Protein AF-A0A662BKA4-F1 (afdb_monomer_lite)

Structure (mmCIF, N/CA/C/O backbone):
data_AF-A0A662BKA4-F1
#
_entry.id   AF-A0A662BKA4-F1
#
loop_
_atom_site.group_PDB
_atom_site.id
_atom_site.type_symbol
_atom_site.label_atom_id
_atom_site.label_alt_id
_atom_site.label_comp_id
_atom_site.label_asym_id
_atom_site.label_entity_id
_atom_site.label_seq_id
_atom_site.pdbx_PDB_ins_code
_atom_site.Cartn_x
_atom_site.Cartn_y
_atom_site.Cartn_z
_atom_site.occupancy
_atom_site.B_iso_or_equiv
_atom_site.auth_seq_id
_atom_site.auth_comp_id
_atom_site.auth_asym_id
_atom_site.auth_atom_id
_atom_site.pdbx_PDB_model_num
ATOM 1 N N . MET A 1 1 ? 28.864 -12.100 -26.640 1.00 60.34 1 MET A N 1
ATOM 2 C CA . MET A 1 1 ? 28.078 -11.925 -25.401 1.00 60.34 1 MET A CA 1
ATOM 3 C C . MET A 1 1 ? 26.614 -11.769 -25.771 1.00 60.34 1 MET A C 1
ATOM 5 O O . MET A 1 1 ? 26.293 -10.818 -26.471 1.00 60.34 1 MET A O 1
ATOM 9 N N . SER A 1 2 ? 25.741 -12.676 -25.332 1.00 40.12 2 SER A N 1
ATOM 10 C CA . SER A 1 2 ? 24.296 -12.422 -25.365 1.00 40.12 2 SER A CA 1
ATOM 11 C C . SER A 1 2 ? 23.962 -11.423 -24.265 1.00 40.12 2 SER A C 1
ATOM 13 O O . SER A 1 2 ? 24.271 -11.663 -23.100 1.00 40.12 2 SER A O 1
ATOM 15 N N . VAL A 1 3 ? 23.363 -10.295 -24.633 1.00 55.72 3 VAL A N 1
ATOM 16 C CA . VAL A 1 3 ? 22.760 -9.379 -23.667 1.00 55.72 3 VAL A CA 1
ATOM 17 C C . VAL A 1 3 ? 21.432 -9.979 -23.210 1.00 55.72 3 VAL A C 1
ATOM 19 O O . VAL A 1 3 ? 20.567 -10.294 -24.023 1.00 55.72 3 VAL A O 1
ATOM 22 N N . ILE A 1 4 ? 21.276 -10.185 -21.906 1.00 57.50 4 ILE A N 1
ATOM 23 C CA . ILE A 1 4 ? 19.977 -10.497 -21.311 1.00 57.50 4 ILE A CA 1
ATOM 24 C C . ILE A 1 4 ? 19.238 -9.162 -21.195 1.00 57.50 4 ILE A C 1
ATOM 26 O O . ILE A 1 4 ? 19.564 -8.340 -20.341 1.00 57.50 4 ILE A O 1
ATOM 30 N N . SER A 1 5 ? 18.271 -8.917 -22.081 1.00 49.56 5 SER A N 1
ATOM 31 C CA . SER A 1 5 ? 17.310 -7.826 -21.908 1.00 49.56 5 SER A CA 1
ATOM 32 C C . SER A 1 5 ? 16.455 -8.118 -20.679 1.00 49.56 5 SER A C 1
ATOM 34 O O . SER A 1 5 ? 15.595 -8.998 -20.705 1.00 49.56 5 SER A O 1
ATOM 36 N N . LEU A 1 6 ? 16.665 -7.357 -19.605 1.00 51.38 6 LEU A N 1
ATOM 37 C CA . LEU A 1 6 ? 15.735 -7.273 -18.482 1.00 51.38 6 LEU A CA 1
ATOM 38 C C . LEU A 1 6 ? 14.512 -6.465 -18.929 1.00 51.38 6 LEU A C 1
ATOM 40 O O . LEU A 1 6 ? 14.337 -5.307 -18.556 1.00 51.38 6 LEU A O 1
ATOM 44 N N . ASN A 1 7 ? 13.657 -7.068 -19.751 1.00 54.84 7 ASN A N 1
ATOM 45 C CA . ASN A 1 7 ? 12.315 -6.547 -19.958 1.00 54.84 7 ASN A CA 1
ATOM 46 C C . ASN A 1 7 ? 11.525 -6.822 -18.675 1.00 54.84 7 ASN A C 1
ATOM 48 O O . ASN A 1 7 ? 10.786 -7.799 -18.586 1.00 54.84 7 ASN A O 1
ATOM 52 N N . GLY A 1 8 ? 11.706 -5.977 -17.658 1.00 62.78 8 GLY A N 1
ATOM 53 C CA . GLY A 1 8 ? 10.768 -5.892 -16.548 1.00 62.78 8 GLY A CA 1
ATOM 54 C C . GLY A 1 8 ? 9.420 -5.478 -17.124 1.00 62.78 8 GLY A C 1
ATOM 55 O O . GLY A 1 8 ? 9.198 -4.305 -17.415 1.00 62.78 8 GLY A O 1
ATOM 56 N N . SER A 1 9 ? 8.543 -6.445 -17.395 1.00 80.94 9 SER A N 1
ATOM 57 C CA . SER A 1 9 ? 7.205 -6.165 -17.908 1.00 80.94 9 SER A CA 1
ATOM 58 C C . SER A 1 9 ? 6.410 -5.462 -16.815 1.00 80.94 9 SER A C 1
ATOM 60 O O . SER A 1 9 ? 5.923 -6.101 -15.886 1.00 80.94 9 SER A O 1
ATOM 62 N N . PHE A 1 10 ? 6.312 -4.138 -16.901 1.00 88.62 10 PHE A N 1
ATOM 63 C CA . PHE A 1 10 ? 5.443 -3.359 -16.030 1.00 88.62 10 PHE A CA 1
ATOM 64 C C . PHE A 1 10 ? 3.992 -3.528 -16.467 1.00 88.62 10 PHE A C 1
ATOM 66 O O . PHE A 1 10 ? 3.671 -3.410 -17.650 1.00 88.62 10 PHE A O 1
ATOM 73 N N . ILE A 1 11 ? 3.118 -3.757 -15.497 1.00 93.69 11 ILE A N 1
ATOM 74 C CA . ILE A 1 11 ? 1.671 -3.779 -15.675 1.00 93.69 11 ILE A CA 1
ATOM 75 C C . ILE A 1 11 ? 1.034 -2.703 -14.805 1.00 93.69 11 ILE A C 1
ATOM 77 O O . ILE A 1 11 ? 1.587 -2.300 -13.782 1.00 93.69 11 ILE A O 1
ATOM 81 N N . THR A 1 12 ? -0.152 -2.258 -15.202 1.00 95.12 12 THR A N 1
ATOM 82 C CA . THR A 1 12 ? -1.006 -1.440 -14.342 1.00 95.12 12 THR A CA 1
ATOM 83 C C . THR A 1 12 ? -2.054 -2.348 -13.728 1.00 95.12 12 THR A C 1
ATOM 85 O O . THR A 1 12 ? -2.905 -2.883 -14.439 1.00 95.12 12 THR A O 1
ATOM 88 N N . ILE A 1 13 ? -1.986 -2.531 -12.415 1.00 95.12 13 ILE A N 1
ATOM 89 C CA . ILE A 1 13 ? -3.025 -3.223 -11.658 1.00 95.12 13 ILE A CA 1
ATOM 90 C C . ILE A 1 13 ? -4.037 -2.202 -11.153 1.00 95.12 13 ILE A C 1
ATOM 92 O O . ILE A 1 13 ? -3.673 -1.103 -10.735 1.00 95.12 13 ILE A O 1
ATOM 96 N N . SER A 1 14 ? -5.311 -2.567 -11.188 1.00 96.50 14 SER A N 1
ATOM 97 C CA . SER A 1 14 ? -6.392 -1.750 -10.656 1.00 96.50 14 SER A CA 1
ATOM 98 C C . SER A 1 14 ? -7.436 -2.624 -9.986 1.00 96.50 14 SER A C 1
ATOM 100 O O . SER A 1 14 ? -7.632 -3.793 -10.334 1.00 96.50 14 SER A O 1
ATOM 102 N N . GLY A 1 15 ? -8.102 -2.052 -8.995 1.00 96.38 15 GLY A N 1
ATOM 103 C CA . GLY A 1 15 ? -9.104 -2.768 -8.231 1.00 96.38 15 GLY A CA 1
ATOM 104 C C . GLY A 1 15 ? -9.738 -1.899 -7.165 1.00 96.38 15 GLY A C 1
ATOM 105 O O . GLY A 1 15 ? -9.486 -0.697 -7.091 1.00 96.38 15 GLY A O 1
ATOM 106 N N . ARG A 1 16 ? -10.563 -2.535 -6.339 1.00 97.62 16 ARG A N 1
ATOM 107 C CA . ARG A 1 16 ? -11.235 -1.932 -5.194 1.00 97.62 16 ARG A CA 1
ATOM 108 C C . ARG A 1 16 ? -10.923 -2.706 -3.923 1.00 97.62 16 ARG A C 1
ATOM 110 O O . ARG A 1 16 ? -11.011 -3.935 -3.913 1.00 97.62 16 ARG A O 1
ATOM 117 N N . VAL A 1 17 ? -10.612 -1.982 -2.856 1.00 97.75 17 VAL A N 1
ATOM 118 C CA . VAL A 1 17 ? -10.408 -2.508 -1.506 1.00 97.75 17 VAL A CA 1
ATOM 119 C C . VAL A 1 17 ? -11.637 -2.199 -0.651 1.00 97.75 17 VAL A C 1
ATOM 121 O O . VAL A 1 17 ? -12.135 -1.072 -0.645 1.00 97.75 17 VAL A O 1
ATOM 124 N N . MET A 1 18 ? -12.136 -3.209 0.055 1.00 97.25 18 MET A N 1
ATOM 125 C CA . MET A 1 18 ? -13.318 -3.127 0.919 1.00 97.25 18 MET A CA 1
ATOM 126 C C . MET A 1 18 ? -13.141 -3.987 2.176 1.00 97.25 18 MET A C 1
ATOM 128 O O . MET A 1 18 ? -12.245 -4.833 2.229 1.00 97.25 18 MET A O 1
ATOM 132 N N . ASP A 1 19 ? -13.975 -3.771 3.188 1.00 95.75 19 ASP A N 1
ATOM 133 C CA . ASP A 1 19 ? -14.039 -4.626 4.376 1.00 95.75 19 ASP A CA 1
ATOM 134 C C . ASP A 1 19 ? -14.872 -5.903 4.128 1.00 95.75 19 ASP A C 1
ATOM 136 O O . ASP A 1 19 ? -15.393 -6.144 3.035 1.00 95.75 19 ASP A O 1
ATOM 140 N N . SER A 1 20 ? -15.001 -6.745 5.157 1.00 92.00 20 SER A N 1
ATOM 141 C CA . SER A 1 20 ? -15.845 -7.948 5.135 1.00 92.00 20 SER A CA 1
ATOM 142 C C . SER A 1 20 ? -17.352 -7.665 5.102 1.00 92.00 20 SER A C 1
ATOM 144 O O . SER A 1 20 ? -18.129 -8.580 4.850 1.00 92.00 20 SER A O 1
ATOM 146 N N . LEU A 1 21 ? -17.769 -6.429 5.383 1.00 92.75 21 LEU A N 1
ATOM 147 C CA . LEU A 1 21 ? -19.160 -5.973 5.340 1.00 92.75 21 LEU A CA 1
ATOM 148 C C . LEU A 1 21 ? -19.517 -5.337 3.981 1.00 92.75 21 LEU A C 1
ATOM 150 O O . LEU A 1 21 ? -20.678 -5.016 3.743 1.00 92.75 21 LEU A O 1
ATOM 154 N N . GLY A 1 22 ? -18.541 -5.185 3.079 1.00 93.62 22 GLY A N 1
ATOM 155 C CA . GLY A 1 22 ? -18.700 -4.587 1.755 1.00 93.62 22 GLY A CA 1
ATOM 156 C C . GLY A 1 22 ? -18.486 -3.071 1.705 1.00 93.62 22 GLY A C 1
ATOM 157 O O . GLY A 1 22 ? -18.666 -2.477 0.640 1.00 93.62 22 GLY A O 1
ATOM 158 N N . ASN A 1 23 ? -18.075 -2.434 2.804 1.00 96.06 23 ASN A N 1
ATOM 159 C CA . ASN A 1 23 ? -17.789 -1.002 2.821 1.00 96.06 23 ASN A CA 1
ATOM 160 C C . ASN A 1 23 ? -16.440 -0.719 2.143 1.00 96.06 23 ASN A C 1
ATOM 162 O O . ASN A 1 23 ? -15.462 -1.425 2.411 1.00 96.06 23 ASN A O 1
ATOM 166 N N . PRO A 1 24 ? -16.343 0.310 1.282 1.00 97.12 24 PRO A N 1
ATOM 167 C CA . PRO A 1 24 ? -15.072 0.696 0.681 1.00 97.12 24 PRO A CA 1
ATOM 168 C C . PRO A 1 24 ? -14.087 1.176 1.751 1.00 97.12 24 PRO A C 1
ATOM 170 O O . PRO A 1 24 ? -14.475 1.836 2.714 1.00 97.12 24 PRO A O 1
ATOM 173 N N . LEU A 1 25 ? -12.802 0.873 1.558 1.00 96.94 25 LEU A N 1
ATOM 174 C CA . LEU A 1 25 ? -11.733 1.297 2.463 1.00 96.94 25 LEU A CA 1
ATOM 175 C C . LEU A 1 25 ? -10.888 2.398 1.806 1.00 96.94 25 LEU A C 1
ATOM 177 O O . LEU A 1 25 ? -9.954 2.071 1.066 1.00 96.94 25 LEU A O 1
ATOM 181 N N . PRO A 1 26 ? -11.196 3.689 2.035 1.00 97.25 26 PRO A N 1
ATOM 182 C CA . PRO A 1 26 ? -10.380 4.802 1.558 1.00 97.25 26 PRO A CA 1
ATOM 183 C C . PRO A 1 26 ? -9.084 4.947 2.367 1.00 97.25 26 PRO A C 1
ATOM 185 O O . PRO A 1 26 ? -9.078 4.784 3.589 1.00 97.25 26 PRO A O 1
ATOM 188 N N . GLY A 1 27 ? -7.978 5.274 1.693 1.00 95.94 27 GLY A N 1
ATOM 189 C CA . GLY A 1 27 ? -6.658 5.406 2.321 1.00 95.94 27 GLY A CA 1
ATOM 190 C C . GLY A 1 27 ? -5.969 4.081 2.679 1.00 95.94 27 GLY A C 1
ATOM 191 O O . GLY A 1 27 ? -5.021 4.075 3.462 1.00 95.94 27 GLY A O 1
ATOM 192 N N . ALA A 1 28 ? -6.418 2.951 2.129 1.00 97.19 28 ALA A N 1
ATOM 193 C CA . ALA A 1 28 ? -5.662 1.702 2.165 1.00 97.19 28 ALA A CA 1
ATOM 194 C C . ALA A 1 28 ? -4.352 1.869 1.392 1.00 97.19 28 ALA A C 1
ATOM 196 O O . ALA A 1 28 ? -4.346 2.428 0.300 1.00 97.19 28 ALA A O 1
ATOM 197 N N . ASN A 1 29 ? -3.252 1.376 1.959 1.00 97.31 29 ASN A N 1
ATOM 198 C CA . ASN A 1 29 ? -1.927 1.427 1.352 1.00 97.31 29 ASN A CA 1
ATOM 199 C C . ASN A 1 29 ? -1.715 0.199 0.469 1.00 97.31 29 ASN A C 1
ATOM 201 O O . ASN A 1 29 ? -1.913 -0.926 0.935 1.00 97.31 29 ASN A O 1
ATOM 205 N N . ILE A 1 30 ? -1.261 0.415 -0.764 1.00 97.19 30 ILE A N 1
ATOM 206 C CA . ILE A 1 30 ? -0.933 -0.617 -1.750 1.00 97.19 30 ILE A CA 1
ATOM 207 C C . ILE A 1 30 ? 0.491 -0.354 -2.219 1.00 97.19 30 ILE A C 1
ATOM 209 O O . ILE A 1 30 ? 0.735 0.649 -2.878 1.00 97.19 30 ILE A O 1
ATOM 213 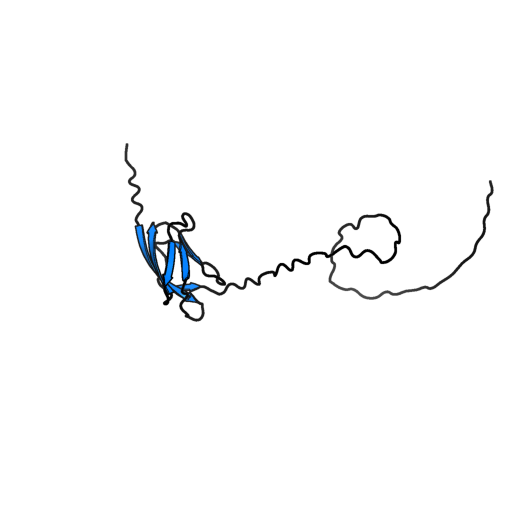N N . TYR A 1 31 ? 1.435 -1.223 -1.876 1.00 96.44 31 TYR A N 1
ATOM 214 C CA . TYR A 1 31 ? 2.852 -0.997 -2.176 1.00 96.44 31 TYR A CA 1
ATOM 215 C C . TYR A 1 31 ? 3.599 -2.297 -2.449 1.00 96.44 31 TYR A C 1
ATOM 217 O O . TYR A 1 31 ? 3.170 -3.371 -2.017 1.00 96.44 31 TYR A O 1
ATOM 225 N N . ASP A 1 32 ? 4.732 -2.190 -3.138 1.00 95.12 32 ASP A N 1
ATOM 226 C CA . ASP A 1 32 ? 5.700 -3.278 -3.242 1.00 95.12 32 ASP A CA 1
ATOM 227 C C . ASP A 1 32 ? 6.475 -3.428 -1.916 1.00 95.12 32 ASP A C 1
ATOM 229 O O . ASP A 1 32 ? 7.148 -2.485 -1.488 1.00 95.12 32 ASP A O 1
ATOM 233 N N . PRO A 1 33 ? 6.417 -4.588 -1.232 1.00 92.69 33 PRO A N 1
ATOM 234 C CA . PRO A 1 33 ? 7.207 -4.843 -0.028 1.00 92.69 33 PRO A CA 1
ATOM 235 C C . PRO A 1 33 ? 8.720 -4.704 -0.219 1.00 92.69 33 PRO A C 1
ATOM 237 O O . PRO A 1 33 ? 9.418 -4.417 0.753 1.00 92.69 33 PRO A O 1
ATOM 240 N N . SER A 1 34 ? 9.226 -4.943 -1.431 1.00 91.88 34 SER A N 1
ATOM 241 C CA . SER A 1 34 ? 10.649 -4.835 -1.756 1.00 91.88 34 SER A CA 1
ATOM 242 C C . SER A 1 34 ? 11.072 -3.398 -2.060 1.00 91.88 34 SER A C 1
ATOM 244 O O . SER A 1 34 ? 12.225 -3.042 -1.818 1.00 91.88 34 SER A O 1
ATOM 246 N N . ASN A 1 35 ? 10.148 -2.563 -2.539 1.00 90.81 35 ASN A N 1
ATOM 247 C CA . ASN A 1 35 ? 10.386 -1.157 -2.827 1.00 90.81 35 ASN A CA 1
ATOM 248 C C . ASN A 1 35 ? 9.160 -0.303 -2.481 1.00 90.81 35 ASN A C 1
ATOM 250 O O . ASN A 1 35 ? 8.298 -0.032 -3.315 1.00 90.81 35 ASN A O 1
ATOM 254 N N . THR A 1 36 ? 9.125 0.203 -1.251 1.00 91.62 36 THR A N 1
ATOM 255 C CA . THR A 1 36 ? 8.000 0.996 -0.737 1.00 91.62 36 THR A CA 1
ATOM 256 C C . THR A 1 36 ? 7.808 2.347 -1.434 1.00 91.62 36 THR A C 1
ATOM 258 O O . THR A 1 36 ? 6.769 2.974 -1.242 1.00 91.62 36 THR A O 1
ATOM 261 N N . ILE A 1 37 ? 8.767 2.794 -2.259 1.00 93.44 37 ILE A N 1
ATOM 262 C CA . ILE A 1 37 ? 8.613 3.979 -3.120 1.00 93.44 37 ILE A CA 1
ATOM 263 C C . ILE A 1 37 ? 7.558 3.711 -4.204 1.00 93.44 37 ILE A C 1
ATOM 265 O O . ILE A 1 37 ? 6.838 4.622 -4.613 1.00 93.44 37 ILE A O 1
ATOM 269 N N . VAL A 1 38 ? 7.439 2.458 -4.657 1.00 93.44 38 VAL A N 1
ATOM 270 C CA . VAL A 1 38 ? 6.412 2.028 -5.608 1.00 93.44 38 VAL A CA 1
ATOM 271 C C . VAL A 1 38 ? 5.159 1.654 -4.825 1.00 93.44 38 VAL A C 1
ATOM 273 O O . VAL A 1 38 ? 4.982 0.526 -4.360 1.00 93.44 38 VAL A O 1
ATOM 276 N N . GLY A 1 39 ? 4.269 2.628 -4.673 1.00 95.25 39 GLY A N 1
ATOM 277 C CA . GLY A 1 39 ? 3.001 2.435 -3.992 1.00 95.25 39 GLY A CA 1
ATOM 278 C C . GLY A 1 39 ? 1.961 3.484 -4.352 1.00 95.25 39 GLY A C 1
ATOM 279 O O . GLY A 1 39 ? 2.232 4.471 -5.031 1.00 95.25 39 GLY A O 1
ATOM 280 N N . THR A 1 40 ? 0.739 3.229 -3.911 1.00 97.06 40 THR A N 1
ATOM 281 C CA . THR A 1 40 ? -0.424 4.094 -4.070 1.00 97.06 40 THR A CA 1
ATOM 282 C C . THR A 1 40 ? -1.359 3.916 -2.876 1.00 97.06 40 THR A C 1
ATOM 284 O O . THR A 1 40 ? -1.194 3.001 -2.061 1.00 97.06 40 THR A O 1
ATOM 287 N N . THR A 1 41 ? -2.362 4.777 -2.783 1.00 97.44 41 THR A N 1
ATOM 288 C CA . THR A 1 41 ? -3.435 4.680 -1.796 1.00 97.44 41 THR A CA 1
ATOM 289 C C . THR A 1 41 ? -4.791 4.612 -2.482 1.00 97.44 41 THR A C 1
ATOM 291 O O . THR A 1 41 ? -4.945 5.028 -3.632 1.00 97.44 41 THR A O 1
ATOM 294 N N . THR A 1 42 ? -5.785 4.042 -1.803 1.00 97.81 42 THR A N 1
ATOM 295 C CA . THR A 1 42 ? -7.155 4.019 -2.330 1.00 97.81 42 THR A CA 1
ATOM 296 C C . THR A 1 42 ? -7.856 5.370 -2.217 1.00 97.81 42 THR A C 1
ATOM 298 O O . THR A 1 42 ? -7.665 6.109 -1.248 1.00 97.81 42 THR A O 1
ATOM 301 N N . ASP A 1 43 ? -8.725 5.652 -3.189 1.00 97.69 43 ASP A N 1
ATOM 302 C CA . ASP A 1 43 ? -9.619 6.814 -3.211 1.00 97.69 43 ASP A CA 1
ATOM 303 C C . ASP A 1 43 ? -10.823 6.671 -2.249 1.00 97.69 43 ASP A C 1
ATOM 305 O O . ASP A 1 43 ? -10.969 5.669 -1.548 1.00 97.69 43 ASP A O 1
ATOM 309 N N . LEU A 1 44 ? -11.728 7.663 -2.242 1.00 97.50 44 LEU A N 1
ATOM 310 C CA . LEU A 1 44 ? -12.958 7.680 -1.423 1.00 97.50 44 LEU A CA 1
ATOM 311 C C . LEU A 1 44 ? -13.885 6.471 -1.646 1.00 97.50 44 LEU A C 1
ATOM 313 O O . LEU A 1 44 ? -14.660 6.113 -0.765 1.00 97.50 44 LEU A O 1
ATOM 317 N N . ASN A 1 45 ? -13.804 5.843 -2.817 1.00 96.69 45 ASN A N 1
ATOM 318 C CA . ASN A 1 45 ? -14.601 4.684 -3.202 1.00 96.69 45 ASN A CA 1
ATOM 319 C C . ASN A 1 45 ? -13.830 3.363 -3.016 1.00 96.69 45 ASN A C 1
ATOM 321 O O . ASN A 1 45 ? -14.310 2.302 -3.429 1.00 96.69 45 ASN A O 1
ATOM 325 N N . GLY A 1 46 ? -12.634 3.412 -2.421 1.00 96.88 46 GLY A N 1
ATOM 326 C CA . GLY A 1 46 ? -11.760 2.264 -2.217 1.00 96.88 46 GLY A CA 1
ATOM 327 C C . GLY A 1 46 ? -11.024 1.810 -3.481 1.00 96.88 46 GLY A C 1
ATOM 328 O O . GLY A 1 46 ? -10.419 0.740 -3.454 1.00 96.88 46 GLY A O 1
ATOM 329 N N . ASN A 1 47 ? -11.078 2.546 -4.596 1.00 98.06 47 ASN A N 1
ATOM 330 C CA . ASN A 1 47 ? -10.400 2.140 -5.827 1.00 98.06 47 ASN A CA 1
ATOM 331 C C . ASN A 1 47 ? -8.921 2.535 -5.804 1.00 98.06 47 ASN A C 1
ATOM 333 O O . ASN A 1 47 ? -8.548 3.543 -5.208 1.00 98.06 47 ASN A O 1
ATOM 337 N N . PHE A 1 48 ? -8.085 1.768 -6.501 1.00 97.31 48 PHE A N 1
ATOM 338 C CA . PHE A 1 48 ? -6.667 2.066 -6.689 1.00 97.31 48 PH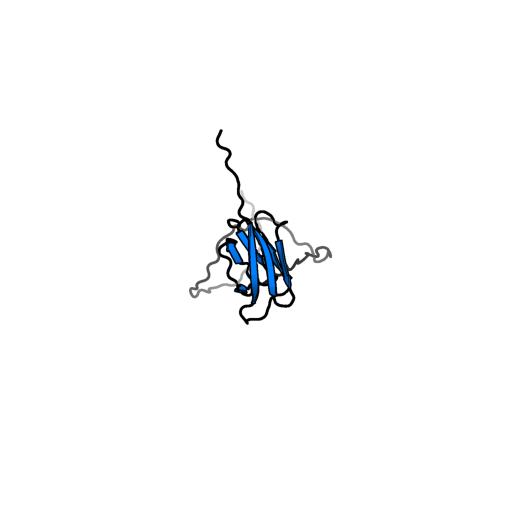E A CA 1
ATOM 339 C C . PHE A 1 48 ? -6.205 1.739 -8.112 1.00 97.31 48 PHE A C 1
ATOM 341 O O . PHE A 1 48 ? -6.813 0.933 -8.821 1.00 97.31 48 PHE A O 1
ATOM 348 N N . SER A 1 49 ? -5.087 2.348 -8.502 1.00 96.56 49 SER A N 1
ATOM 349 C CA . SER A 1 49 ? -4.337 2.028 -9.716 1.00 96.56 49 SER A CA 1
ATOM 350 C C . SER A 1 49 ? -2.845 2.154 -9.415 1.00 96.56 49 SER A C 1
ATOM 352 O O . SER A 1 49 ? -2.411 3.182 -8.893 1.00 96.56 49 SER A O 1
ATOM 354 N N . LEU A 1 50 ? -2.069 1.108 -9.702 1.00 95.56 50 LEU A N 1
ATOM 355 C CA . LEU A 1 50 ? -0.629 1.062 -9.450 1.00 95.56 50 LEU A CA 1
ATOM 356 C C . LEU A 1 50 ? 0.095 0.457 -10.651 1.00 95.56 50 LEU A C 1
ATOM 358 O O . LEU A 1 50 ? -0.265 -0.622 -11.123 1.00 95.56 50 LEU A O 1
ATOM 362 N N . LYS A 1 51 ? 1.143 1.136 -11.120 1.00 94.88 51 LYS A N 1
ATOM 363 C CA . LYS A 1 51 ? 2.075 0.590 -12.107 1.00 94.88 51 LYS A CA 1
ATOM 364 C C . LYS A 1 51 ? 3.210 -0.124 -11.375 1.00 94.88 51 LYS A C 1
ATOM 366 O O . LYS A 1 51 ? 3.925 0.513 -10.610 1.00 94.88 51 LYS A O 1
ATOM 371 N N . ILE A 1 52 ? 3.364 -1.421 -11.618 1.00 93.94 52 ILE A N 1
ATOM 372 C CA . ILE A 1 52 ? 4.307 -2.295 -10.908 1.00 93.94 52 ILE A CA 1
ATOM 373 C C . ILE A 1 52 ? 4.820 -3.402 -11.845 1.00 93.94 52 ILE A C 1
ATOM 375 O O . ILE A 1 52 ? 4.192 -3.693 -12.868 1.00 93.94 52 ILE A O 1
ATOM 379 N N . GLY A 1 53 ? 5.970 -4.009 -11.552 1.00 92.19 53 GLY A N 1
ATOM 380 C CA . GLY A 1 53 ? 6.472 -5.160 -12.296 1.00 92.19 53 GLY A CA 1
ATOM 381 C C . GLY A 1 53 ? 5.528 -6.364 -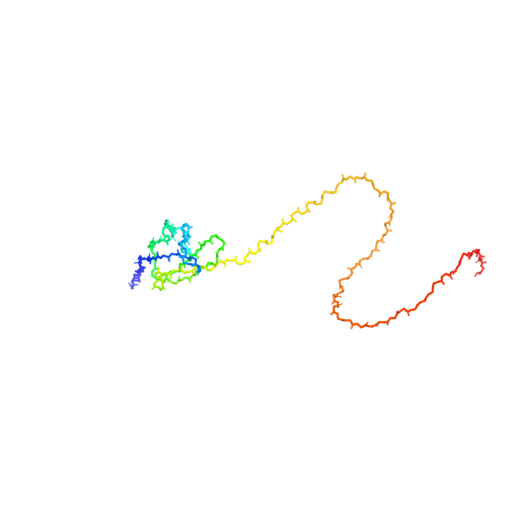12.196 1.00 92.19 53 GLY A C 1
ATOM 382 O O . GLY A 1 53 ? 5.034 -6.706 -11.126 1.00 92.19 53 GLY A O 1
ATOM 383 N N . TYR A 1 54 ? 5.292 -7.060 -13.310 1.00 88.56 54 TYR A N 1
ATOM 384 C CA . TYR A 1 54 ? 4.371 -8.206 -13.395 1.00 88.56 54 TYR A CA 1
ATOM 385 C C . TYR A 1 54 ? 4.659 -9.308 -12.362 1.00 88.56 54 TYR A C 1
ATOM 387 O O . TYR A 1 54 ? 3.742 -9.963 -11.857 1.00 88.56 54 TYR A O 1
ATOM 395 N N . MET A 1 55 ? 5.941 -9.525 -12.062 1.00 88.50 55 MET A N 1
ATOM 396 C CA . MET A 1 55 ? 6.401 -10.579 -11.159 1.00 88.50 55 MET A CA 1
ATOM 397 C C . MET A 1 55 ? 6.557 -10.120 -9.707 1.00 88.50 55 MET A C 1
ATOM 399 O O . MET A 1 55 ? 6.827 -10.971 -8.862 1.00 88.50 55 MET A O 1
ATOM 403 N N . GLU A 1 56 ? 6.395 -8.827 -9.427 1.00 91.62 56 GLU A N 1
ATOM 404 C CA . GLU A 1 56 ? 6.581 -8.253 -8.095 1.00 91.62 56 GLU A CA 1
ATOM 405 C C . GLU A 1 56 ? 5.409 -8.595 -7.171 1.00 91.62 56 GLU A C 1
ATOM 407 O O . GLU A 1 56 ? 4.334 -9.042 -7.599 1.00 91.62 56 GLU A O 1
ATOM 412 N N . MET A 1 57 ? 5.645 -8.417 -5.876 1.00 93.25 57 MET A N 1
ATOM 413 C CA . MET A 1 57 ? 4.637 -8.625 -4.848 1.00 93.25 57 MET A CA 1
ATOM 414 C C . MET A 1 57 ? 3.975 -7.295 -4.520 1.00 93.25 57 MET A C 1
ATOM 416 O O . MET A 1 57 ? 4.604 -6.248 -4.524 1.00 93.25 57 MET A O 1
ATOM 420 N N . VAL A 1 58 ? 2.690 -7.343 -4.206 1.00 95.50 58 VAL A N 1
ATOM 421 C CA . VAL A 1 58 ? 1.892 -6.188 -3.813 1.00 95.50 58 VAL A CA 1
ATOM 422 C C . VAL A 1 58 ? 1.301 -6.493 -2.461 1.00 95.50 58 VAL A C 1
ATOM 424 O O . VAL A 1 58 ? 0.571 -7.474 -2.306 1.00 95.50 58 VAL A O 1
ATOM 427 N N . LYS A 1 59 ? 1.593 -5.644 -1.483 1.00 96.38 59 LYS A N 1
ATOM 428 C CA . LYS A 1 59 ? 0.989 -5.702 -0.160 1.00 96.38 59 LYS A CA 1
ATOM 429 C C . LYS A 1 59 ? -0.065 -4.620 -0.027 1.00 96.38 59 LYS A C 1
ATOM 431 O O . LYS A 1 59 ? 0.196 -3.445 -0.264 1.00 96.38 59 LYS A O 1
ATOM 436 N N . ILE A 1 60 ? -1.248 -5.045 0.396 1.00 97.25 60 ILE A N 1
ATOM 437 C CA . ILE A 1 60 ? -2.380 -4.186 0.709 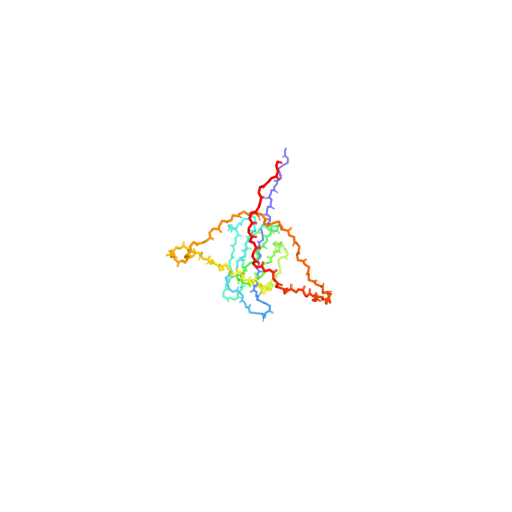1.00 97.25 60 ILE A CA 1
ATOM 438 C C . ILE A 1 60 ? -2.550 -4.188 2.220 1.00 97.25 60 ILE A C 1
ATOM 440 O O . ILE A 1 60 ? -2.684 -5.248 2.840 1.00 97.25 60 ILE A O 1
ATOM 444 N N . SER A 1 61 ? -2.527 -3.005 2.821 1.00 95.44 61 SER A N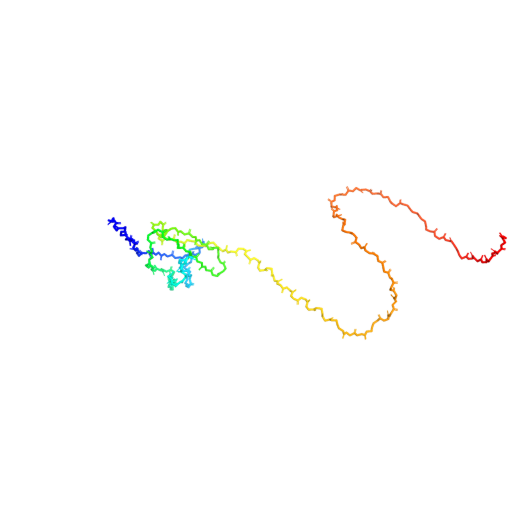 1
ATOM 445 C CA . SER A 1 61 ? -2.652 -2.836 4.266 1.00 95.44 61 SER A CA 1
ATOM 446 C C . SER A 1 61 ? -3.524 -1.643 4.610 1.00 95.44 61 SER A C 1
ATOM 448 O O . SER A 1 61 ? -3.467 -0.607 3.950 1.00 95.44 61 SER A O 1
ATOM 450 N N . TYR A 1 62 ? -4.299 -1.788 5.675 1.00 95.94 62 TYR A N 1
ATOM 451 C CA . TYR A 1 62 ? -5.122 -0.727 6.224 1.00 95.94 62 TYR A CA 1
ATOM 452 C C . TYR A 1 62 ? -5.144 -0.848 7.746 1.00 95.94 62 TYR A C 1
ATOM 454 O O . TYR A 1 62 ? -5.016 -1.947 8.292 1.00 95.94 62 TYR A O 1
ATOM 462 N N . MET A 1 63 ? -5.239 0.284 8.436 1.00 90.88 63 MET A N 1
ATOM 463 C CA . MET A 1 63 ? -5.163 0.328 9.894 1.00 90.88 63 MET A CA 1
ATOM 464 C C . MET A 1 63 ? -6.343 -0.421 10.517 1.00 90.88 63 MET A C 1
ATOM 466 O O . MET A 1 63 ? -7.488 -0.166 10.164 1.00 90.88 63 MET A O 1
ATOM 470 N N . GLY A 1 64 ? -6.061 -1.336 11.448 1.00 90.19 64 GLY A N 1
ATOM 471 C CA . GLY A 1 64 ? -7.088 -2.174 12.078 1.00 90.19 64 GLY A CA 1
ATOM 472 C C . GLY A 1 64 ? -7.523 -3.384 11.243 1.00 90.19 64 GLY A C 1
ATOM 473 O O . GLY A 1 64 ? -8.471 -4.060 11.626 1.00 90.19 64 GLY A O 1
ATOM 474 N N . PHE A 1 65 ? -6.840 -3.693 10.134 1.00 94.19 65 PHE A N 1
ATOM 475 C CA . PHE A 1 65 ? -7.146 -4.832 9.260 1.00 94.19 65 PHE A CA 1
ATOM 476 C C . PHE A 1 65 ? -5.924 -5.721 9.020 1.00 94.19 65 PHE A C 1
ATOM 478 O O . PHE A 1 65 ? -4.776 -5.277 9.070 1.00 94.19 65 PHE A O 1
ATOM 485 N N . ASN A 1 66 ? -6.174 -6.994 8.718 1.00 93.12 66 ASN A N 1
ATOM 486 C CA . ASN A 1 66 ? -5.129 -7.935 8.334 1.00 93.12 66 ASN A CA 1
ATOM 487 C C . ASN A 1 66 ? -4.663 -7.646 6.901 1.00 93.12 66 ASN A C 1
ATOM 489 O O . ASN A 1 66 ? -5.464 -7.650 5.963 1.00 93.12 66 ASN A O 1
ATOM 493 N N . SER A 1 67 ? -3.361 -7.409 6.721 1.00 95.19 67 SER A N 1
ATOM 494 C CA . SER A 1 67 ? -2.788 -7.146 5.398 1.00 95.19 67 SER A CA 1
ATOM 495 C C . SER A 1 67 ? -2.814 -8.387 4.509 1.00 95.19 67 SER A C 1
ATOM 497 O O . SER A 1 67 ? -2.595 -9.498 4.993 1.00 95.19 67 SER A O 1
ATOM 499 N N . LYS A 1 68 ? -2.983 -8.192 3.200 1.00 94.81 68 LYS A N 1
ATOM 500 C CA . LYS A 1 68 ? -2.895 -9.260 2.195 1.00 94.81 68 LYS A CA 1
ATOM 501 C C . LYS A 1 68 ? -1.764 -8.984 1.218 1.00 94.81 68 LYS A C 1
ATOM 503 O O . LYS A 1 68 ? -1.456 -7.827 0.941 1.00 94.81 68 LYS A O 1
ATOM 508 N N . ILE A 1 69 ? -1.152 -10.049 0.710 1.00 95.25 69 ILE A N 1
ATOM 509 C CA . ILE A 1 69 ? -0.080 -9.973 -0.283 1.00 95.25 69 ILE A CA 1
ATOM 510 C C . ILE A 1 69 ? -0.493 -10.798 -1.494 1.00 95.25 69 ILE A C 1
ATOM 512 O O . ILE A 1 69 ? -0.926 -11.941 -1.349 1.00 95.25 69 ILE A O 1
ATOM 516 N N . TYR A 1 70 ? -0.345 -10.214 -2.677 1.00 94.31 70 TYR A N 1
ATOM 517 C CA . TYR A 1 70 ? -0.586 -10.871 -3.954 1.00 94.31 70 TYR A CA 1
ATOM 518 C C . TYR A 1 70 ? 0.614 -10.680 -4.866 1.00 94.31 70 TYR A C 1
ATOM 520 O O . TYR A 1 70 ? 1.364 -9.717 -4.733 1.00 94.31 70 TYR A O 1
ATOM 528 N N . ARG A 1 71 ? 0.767 -11.571 -5.840 1.00 93.94 71 ARG A N 1
ATOM 529 C CA . ARG A 1 71 ? 1.622 -11.292 -6.991 1.00 93.94 71 ARG A CA 1
ATOM 530 C C . ARG A 1 71 ? 0.903 -10.296 -7.895 1.00 93.94 71 ARG A C 1
ATOM 532 O O . ARG A 1 71 ? -0.279 -10.505 -8.175 1.00 93.94 71 ARG A O 1
ATOM 539 N N . ALA A 1 72 ? 1.595 -9.268 -8.382 1.00 91.31 72 ALA A N 1
ATOM 540 C CA . ALA A 1 72 ? 0.993 -8.196 -9.173 1.00 91.31 72 ALA A CA 1
ATOM 541 C C . ALA A 1 72 ? 0.127 -8.737 -10.325 1.00 91.31 72 ALA A C 1
ATOM 543 O O . ALA A 1 72 ? -1.064 -8.429 -10.395 1.00 91.31 72 ALA A O 1
ATOM 544 N N . GLY A 1 73 ? 0.673 -9.643 -11.145 1.00 89.06 73 GLY A N 1
ATOM 545 C CA . GLY A 1 73 ? -0.034 -10.265 -12.272 1.00 89.06 73 GLY A CA 1
ATOM 546 C C . GLY A 1 73 ? -1.227 -11.165 -11.919 1.00 89.06 73 GLY A C 1
ATOM 547 O O . GLY A 1 73 ? -1.924 -11.622 -12.821 1.00 89.06 73 GLY A O 1
ATOM 548 N N . SER A 1 74 ? -1.475 -11.437 -10.637 1.00 91.38 74 SER A N 1
ATOM 549 C CA . SER A 1 74 ? -2.578 -12.279 -10.149 1.00 91.38 74 SER A CA 1
ATOM 550 C C . SER A 1 74 ? -3.432 -11.570 -9.092 1.00 91.38 74 SER A C 1
ATOM 552 O O . SER A 1 74 ? -4.165 -12.217 -8.345 1.00 91.38 74 SER A O 1
ATOM 554 N N . THR A 1 75 ? -3.335 -10.241 -9.011 1.00 92.19 75 THR A N 1
ATOM 555 C CA . THR A 1 75 ? -4.107 -9.445 -8.052 1.00 92.19 75 THR A CA 1
ATOM 556 C C . THR A 1 75 ? -5.592 -9.456 -8.440 1.00 92.19 75 THR A C 1
ATOM 558 O O . THR A 1 75 ? -5.922 -9.137 -9.585 1.00 92.19 75 THR A O 1
ATOM 561 N N . PRO A 1 76 ? -6.514 -9.803 -7.524 1.00 93.31 76 PRO A N 1
ATOM 562 C CA . PRO A 1 76 ? -7.942 -9.765 -7.815 1.00 93.31 76 PRO A CA 1
ATOM 563 C C . PRO A 1 76 ? -8.446 -8.319 -7.940 1.00 93.31 76 PRO A C 1
ATOM 565 O O . PRO A 1 76 ? -7.970 -7.419 -7.251 1.00 93.31 76 PRO A O 1
ATOM 568 N N . LYS A 1 77 ? -9.474 -8.098 -8.773 1.00 94.94 77 LYS A N 1
ATOM 569 C CA . LYS A 1 77 ? -10.107 -6.772 -8.938 1.00 94.94 77 LYS A CA 1
ATOM 570 C C . LYS A 1 77 ? -10.805 -6.274 -7.673 1.00 94.94 77 LYS A C 1
ATOM 572 O O . LYS A 1 77 ? -10.964 -5.070 -7.496 1.00 94.94 77 LYS A O 1
ATOM 577 N N . THR A 1 78 ? -11.238 -7.184 -6.808 1.00 96.25 78 THR A N 1
ATOM 578 C CA . THR A 1 78 ? -11.889 -6.864 -5.539 1.00 96.25 78 THR A CA 1
ATOM 579 C C . THR A 1 78 ? -11.125 -7.534 -4.413 1.00 96.25 78 THR A C 1
ATOM 581 O O . THR A 1 78 ? -10.965 -8.754 -4.401 1.00 96.25 78 THR A O 1
ATOM 584 N N . ILE A 1 79 ? -10.648 -6.727 -3.472 1.00 96.06 79 ILE A N 1
ATOM 585 C CA . ILE A 1 79 ? -9.839 -7.161 -2.340 1.00 96.06 79 ILE A CA 1
ATOM 586 C C . ILE A 1 79 ? -10.635 -6.871 -1.074 1.00 96.06 79 ILE A C 1
ATOM 588 O O . ILE A 1 79 ? -10.838 -5.718 -0.707 1.00 96.06 79 ILE A O 1
ATOM 592 N N . GLN A 1 80 ? -11.080 -7.928 -0.403 1.00 96.69 80 GLN A N 1
ATOM 593 C CA . GLN A 1 80 ? -11.700 -7.820 0.916 1.00 96.69 80 GLN A CA 1
ATOM 594 C C . GLN A 1 80 ? -10.631 -7.967 1.994 1.00 96.69 80 GLN A C 1
ATOM 596 O O . GLN A 1 80 ? -9.890 -8.956 1.987 1.00 96.69 80 GLN A O 1
ATOM 601 N N . LEU A 1 81 ? -10.548 -7.017 2.919 1.00 95.31 81 LEU A N 1
ATOM 602 C CA . LEU A 1 81 ? -9.722 -7.124 4.116 1.00 95.31 81 LEU A CA 1
ATOM 603 C C . LEU A 1 81 ? -10.594 -7.496 5.315 1.00 95.31 81 LEU A C 1
ATOM 605 O O . LEU A 1 81 ? -11.702 -6.994 5.482 1.00 95.31 81 LEU A O 1
ATOM 609 N N . SER A 1 82 ? -10.073 -8.374 6.164 1.00 93.75 82 SER A N 1
ATOM 610 C CA . SER A 1 82 ? -10.722 -8.749 7.420 1.00 93.75 82 SER A CA 1
ATOM 611 C C . SER A 1 82 ? -10.187 -7.871 8.542 1.00 93.75 82 SER A C 1
ATOM 613 O O . SER A 1 82 ? -8.982 -7.596 8.573 1.00 93.75 82 SER A O 1
ATOM 615 N N . ALA A 1 83 ? -11.065 -7.452 9.454 1.00 92.69 83 ALA A N 1
ATOM 616 C CA . ALA A 1 83 ? -10.659 -6.736 10.657 1.00 92.69 83 ALA A CA 1
ATOM 617 C C . ALA A 1 83 ? -9.588 -7.540 11.413 1.00 92.69 83 ALA A C 1
ATOM 619 O O . ALA A 1 83 ? -9.601 -8.773 11.431 1.00 92.69 83 ALA A O 1
ATOM 620 N N . SER A 1 84 ? -8.613 -6.832 11.969 1.00 88.44 84 SER A N 1
ATOM 621 C CA . SER A 1 84 ? -7.555 -7.427 12.768 1.00 88.44 84 SER A CA 1
ATOM 622 C C . SER A 1 84 ? -8.010 -7.456 14.219 1.00 88.44 84 SER A C 1
ATOM 624 O O . SER A 1 84 ? -8.236 -6.405 14.812 1.00 88.44 84 SER A O 1
ATOM 626 N N . ASP A 1 85 ? -8.067 -8.643 14.818 1.00 78.06 85 ASP A N 1
ATOM 627 C CA . ASP A 1 85 ? -8.361 -8.829 16.245 1.00 78.06 85 ASP A CA 1
ATOM 628 C C . ASP A 1 85 ? -7.171 -8.464 17.144 1.00 78.06 85 ASP A C 1
ATOM 630 O O . ASP A 1 85 ? -7.033 -8.997 18.248 1.00 78.06 85 ASP A O 1
ATOM 634 N N . ASN A 1 86 ? -6.282 -7.575 16.682 1.00 62.84 86 ASN A N 1
ATOM 635 C CA . ASN A 1 86 ? -5.185 -7.046 17.476 1.00 62.84 86 ASN A CA 1
ATOM 636 C C . ASN A 1 86 ? -5.769 -6.226 18.633 1.00 62.84 86 ASN A C 1
ATOM 638 O O . ASN A 1 86 ? -5.854 -5.000 18.588 1.00 62.84 86 ASN A O 1
ATOM 642 N N . LYS A 1 87 ? -6.157 -6.935 19.699 1.00 52.97 87 LYS A N 1
ATOM 643 C CA . LYS A 1 87 ? -6.205 -6.417 21.055 1.00 52.97 87 LYS A CA 1
ATOM 644 C C . LYS A 1 87 ? -4.820 -5.846 21.289 1.00 52.97 87 LYS A C 1
ATOM 646 O O . LYS A 1 87 ? -3.855 -6.589 21.450 1.00 52.97 87 LYS A O 1
ATOM 651 N N . LEU A 1 88 ? -4.713 -4.525 21.217 1.00 49.12 88 LEU A N 1
ATOM 652 C CA . LEU A 1 88 ? -3.558 -3.820 21.730 1.00 49.12 88 LEU A CA 1
ATOM 653 C C . LEU A 1 88 ? -3.374 -4.354 23.151 1.00 49.12 88 LEU A C 1
ATOM 655 O O . LEU A 1 88 ? -4.245 -4.149 23.996 1.00 49.12 88 LEU A O 1
ATOM 659 N N . ASN A 1 89 ? -2.291 -5.090 23.406 1.00 39.59 89 ASN A N 1
ATOM 660 C CA . ASN A 1 89 ? -1.807 -5.211 24.768 1.00 39.59 89 ASN A CA 1
ATOM 661 C C . ASN A 1 89 ? -1.472 -3.778 25.162 1.00 39.59 89 ASN A C 1
ATOM 663 O O . ASN A 1 89 ? -0.425 -3.252 24.787 1.00 39.59 89 ASN A O 1
ATOM 667 N N . GLU A 1 90 ? -2.427 -3.122 25.812 1.00 46.22 90 GLU A N 1
ATOM 668 C CA . GLU A 1 90 ? -2.238 -1.841 26.452 1.00 46.22 90 GLU A CA 1
ATOM 669 C C . GLU A 1 90 ? -1.002 -1.999 27.332 1.00 46.22 90 GLU A C 1
ATOM 671 O O . GLU A 1 90 ? -0.993 -2.756 28.306 1.00 46.22 90 GLU A O 1
ATOM 676 N N . ILE A 1 91 ? 0.096 -1.364 26.927 1.00 47.97 91 ILE A N 1
ATOM 677 C CA . ILE A 1 91 ? 1.279 -1.297 27.765 1.00 47.97 91 ILE A CA 1
ATOM 678 C C . ILE A 1 91 ? 0.894 -0.331 28.878 1.00 47.97 91 ILE A C 1
ATOM 680 O O . ILE A 1 91 ? 1.084 0.878 28.762 1.00 47.97 91 ILE A O 1
ATOM 684 N N . VAL A 1 92 ? 0.317 -0.857 29.958 1.00 49.94 92 VAL A N 1
ATOM 685 C CA . VAL A 1 92 ? 0.185 -0.106 31.201 1.00 49.94 92 VAL A CA 1
ATOM 686 C C . VAL A 1 92 ? 1.603 0.063 31.732 1.00 49.94 92 VAL A C 1
ATOM 688 O O . VAL A 1 92 ? 2.146 -0.796 32.430 1.00 49.94 92 VAL A O 1
ATOM 691 N N . LEU A 1 93 ? 2.232 1.179 31.365 1.00 43.53 93 LEU A N 1
ATOM 692 C CA . LEU A 1 93 ? 3.426 1.685 32.025 1.00 43.53 93 LEU A CA 1
ATOM 693 C C . LEU A 1 93 ? 3.028 2.046 33.458 1.00 43.53 93 LEU A C 1
ATOM 695 O O . LEU A 1 93 ? 2.751 3.199 33.782 1.00 43.53 93 LEU A O 1
ATOM 699 N N . THR A 1 94 ? 2.987 1.047 34.339 1.00 48.44 94 THR A N 1
ATOM 700 C CA . THR A 1 94 ? 2.955 1.301 35.775 1.00 48.44 94 THR A CA 1
ATOM 701 C C . THR A 1 94 ? 4.341 1.810 36.139 1.00 48.44 94 THR A C 1
ATOM 703 O O . THR A 1 94 ? 5.233 1.032 36.468 1.00 48.44 94 THR A O 1
ATOM 706 N N . ALA A 1 95 ? 4.552 3.122 36.028 1.00 43.00 95 ALA A N 1
ATOM 707 C CA . ALA A 1 95 ? 5.704 3.768 36.630 1.00 43.00 95 ALA A CA 1
ATOM 708 C C . ALA A 1 95 ? 5.671 3.443 38.133 1.00 43.00 95 ALA A C 1
ATOM 710 O O . ALA A 1 95 ? 4.714 3.836 38.810 1.00 43.00 95 ALA A O 1
ATOM 711 N N . PRO A 1 96 ? 6.667 2.742 38.707 1.00 40.12 96 PRO A N 1
ATOM 712 C CA . PRO A 1 96 ? 6.757 2.677 40.148 1.00 40.12 96 PRO A CA 1
ATOM 713 C C . PRO A 1 96 ? 7.168 4.070 40.628 1.00 40.12 96 PRO A C 1
ATOM 715 O O . PRO A 1 96 ? 8.348 4.410 40.680 1.00 40.12 96 PRO A O 1
ATOM 718 N N . LYS A 1 97 ? 6.185 4.886 41.021 1.00 47.44 97 LYS A N 1
ATOM 719 C CA . LYS A 1 97 ? 6.418 5.949 42.000 1.00 47.44 97 LYS A CA 1
ATOM 720 C C . LYS A 1 97 ? 6.956 5.261 43.253 1.00 47.44 97 LYS A C 1
ATOM 722 O O . LYS A 1 97 ? 6.198 4.718 44.052 1.00 47.44 97 LYS A O 1
ATOM 727 N N . LYS A 1 98 ? 8.273 5.256 43.428 1.00 40.03 98 LYS A N 1
ATOM 728 C CA . LYS A 1 98 ? 8.895 4.943 44.711 1.00 40.03 98 LYS A CA 1
ATOM 729 C C . LYS A 1 98 ? 9.859 6.053 45.084 1.00 40.03 98 LYS A C 1
ATOM 731 O O . LYS A 1 98 ? 11.026 5.998 44.732 1.00 40.03 98 LYS A O 1
ATOM 736 N N . ALA A 1 99 ? 9.330 7.021 45.828 1.00 41.78 99 ALA A N 1
ATOM 737 C CA . ALA A 1 99 ? 9.934 7.493 47.072 1.00 41.78 99 ALA A CA 1
ATOM 738 C C . ALA A 1 99 ? 8.992 8.491 47.775 1.00 41.78 99 ALA A C 1
ATOM 740 O O . ALA A 1 99 ? 9.133 9.700 47.639 1.00 41.78 99 ALA A O 1
ATOM 741 N N . SER A 1 100 ? 8.059 7.984 48.584 1.00 37.22 100 SER A N 1
ATOM 742 C CA . SER A 1 100 ? 7.769 8.636 49.865 1.00 37.22 100 SER A CA 1
ATOM 743 C C . SER A 1 100 ? 8.201 7.666 50.951 1.00 37.22 100 SER A C 1
ATOM 745 O O . SER A 1 100 ? 7.632 6.593 51.141 1.00 37.22 100 SER A O 1
ATOM 747 N N . ILE A 1 101 ? 9.306 8.031 51.581 1.00 49.06 101 ILE A N 1
ATOM 748 C CA . ILE A 1 101 ? 9.924 7.358 52.711 1.00 49.06 101 ILE A CA 1
ATOM 749 C C . ILE A 1 101 ? 9.010 7.585 53.916 1.00 49.06 101 ILE A C 1
ATOM 751 O O . ILE A 1 101 ? 8.930 8.714 54.380 1.00 49.06 101 ILE A O 1
ATOM 755 N N . THR A 1 102 ? 8.307 6.552 54.393 1.00 39.88 102 THR A N 1
ATOM 756 C CA . THR A 1 102 ? 8.151 6.179 55.822 1.00 39.88 102 THR A CA 1
ATOM 757 C C . THR A 1 102 ? 7.055 5.123 55.997 1.00 39.88 102 THR A C 1
ATOM 759 O O . THR A 1 102 ? 5.877 5.418 56.160 1.00 39.88 102 THR A O 1
ATOM 762 N N . LYS A 1 103 ? 7.455 3.855 56.084 1.00 43.97 103 LYS A N 1
ATOM 763 C CA . LYS A 1 103 ? 6.922 3.001 57.148 1.00 43.97 103 LYS A CA 1
ATOM 764 C C . LYS A 1 103 ? 8.009 2.018 57.559 1.00 43.97 103 LYS A C 1
ATOM 766 O O . LYS A 1 103 ? 8.310 1.073 56.846 1.00 43.97 103 LYS A O 1
ATOM 771 N N . THR A 1 104 ? 8.651 2.399 58.658 1.00 42.41 104 THR A N 1
ATOM 772 C CA . THR A 1 104 ? 9.363 1.598 59.656 1.00 42.41 104 THR A CA 1
ATOM 773 C C . THR A 1 104 ? 10.144 0.375 59.163 1.00 42.41 104 THR A C 1
ATOM 775 O O . THR A 1 104 ? 9.592 -0.657 58.803 1.00 42.41 104 THR A O 1
ATOM 778 N N . ILE A 1 105 ? 11.466 0.521 59.248 1.00 52.62 105 ILE A N 1
ATOM 779 C CA . ILE A 1 105 ? 12.522 -0.496 59.209 1.00 52.62 105 ILE A CA 1
ATOM 780 C C . ILE A 1 105 ? 12.079 -1.795 59.889 1.00 52.62 105 ILE A C 1
ATOM 782 O O . ILE A 1 105 ? 11.756 -1.739 61.064 1.00 52.62 105 ILE A O 1
ATOM 786 N N . PHE A 1 106 ? 12.201 -2.948 59.226 1.00 45.00 106 PHE A N 1
ATOM 787 C CA . PHE A 1 106 ? 12.646 -4.182 59.886 1.00 45.00 106 PHE A CA 1
ATOM 788 C C . PHE A 1 106 ? 13.322 -5.122 58.871 1.00 45.00 106 PHE A C 1
ATOM 790 O O . PHE A 1 106 ? 12.671 -5.740 58.038 1.00 45.00 106 PHE A O 1
ATOM 797 N N . LYS A 1 107 ? 14.663 -5.111 58.938 1.00 34.56 107 LYS A N 1
ATOM 798 C CA . LYS A 1 107 ? 15.634 -6.217 58.795 1.00 34.56 107 LYS A CA 1
ATOM 799 C C . LYS A 1 107 ? 15.274 -7.339 57.800 1.00 34.56 107 LYS A C 1
ATOM 801 O O . LYS A 1 107 ? 14.348 -8.100 58.030 1.00 34.56 107 LYS A O 1
ATOM 806 N N . THR A 1 108 ? 15.937 -7.418 56.636 1.00 35.34 108 THR A N 1
ATOM 807 C CA . THR A 1 108 ? 17.179 -8.211 56.405 1.00 35.34 108 THR A CA 1
ATOM 808 C C . THR A 1 108 ? 16.980 -9.673 56.851 1.00 35.34 108 THR A C 1
ATOM 810 O O . THR A 1 108 ? 16.693 -9.917 58.012 1.00 35.34 108 THR A O 1
ATOM 813 N N . THR A 1 109 ? 17.129 -10.714 56.039 1.00 37.56 109 THR A N 1
ATOM 814 C CA . THR A 1 109 ? 18.260 -11.010 55.160 1.00 37.56 109 THR A CA 1
ATOM 815 C C . THR A 1 109 ? 17.912 -12.293 54.411 1.00 37.56 109 THR A C 1
ATOM 817 O O . THR A 1 109 ? 17.444 -13.233 55.037 1.00 37.56 109 THR A O 1
ATOM 820 N N . GLY A 1 110 ? 18.238 -12.348 53.120 1.00 41.38 110 GLY A N 1
ATOM 821 C CA . GLY A 1 110 ? 18.712 -13.573 52.479 1.00 41.38 110 GLY A CA 1
ATOM 822 C C . GLY A 1 110 ? 17.686 -14.676 52.211 1.00 41.38 110 GLY A C 1
ATOM 823 O O . GLY A 1 110 ? 17.190 -15.325 53.118 1.00 41.38 110 GLY A O 1
ATOM 824 N N . PHE A 1 111 ? 17.519 -14.984 50.925 1.00 34.81 111 PHE A N 1
ATOM 825 C CA . PHE A 1 111 ? 17.824 -16.303 50.347 1.00 34.81 111 PHE A CA 1
ATOM 826 C C . PHE A 1 111 ? 16.804 -16.698 49.263 1.00 34.81 111 PHE A C 1
ATOM 828 O O . PHE A 1 111 ? 15.644 -16.992 49.518 1.00 34.81 111 PHE A O 1
ATOM 835 N N . LYS A 1 112 ? 17.304 -16.621 48.025 1.00 40.53 112 LYS A N 1
ATOM 836 C CA . LYS A 1 112 ? 16.843 -17.157 46.733 1.00 40.53 112 LYS A CA 1
ATOM 837 C C . LYS A 1 112 ? 15.504 -17.923 46.712 1.00 40.53 112 LYS A C 1
ATOM 839 O O . LYS A 1 112 ? 15.444 -19.065 47.153 1.00 40.53 112 LYS A O 1
ATOM 844 N N . LEU A 1 113 ? 14.494 -17.370 46.029 1.00 34.94 113 LEU A N 1
ATOM 845 C CA . LEU A 1 113 ? 13.373 -18.166 45.513 1.00 34.94 113 LEU A CA 1
ATOM 846 C C . LEU A 1 113 ? 13.743 -18.736 44.140 1.00 34.94 113 LEU A C 1
ATOM 848 O O . LEU A 1 113 ? 13.763 -18.028 43.134 1.00 34.94 113 LEU A O 1
ATOM 852 N N . GLY A 1 114 ? 14.066 -20.029 44.138 1.00 35.50 114 GLY A N 1
ATOM 853 C CA . GLY A 1 114 ? 14.096 -20.855 42.942 1.00 35.50 114 GLY A CA 1
ATOM 854 C C . GLY A 1 114 ? 12.694 -21.004 42.352 1.00 35.50 114 GLY A C 1
ATOM 855 O O . GLY A 1 114 ? 11.701 -21.134 43.065 1.00 35.50 114 GLY A O 1
ATOM 856 N N . LEU A 1 115 ? 12.647 -20.956 41.029 1.00 41.91 115 LEU A N 1
ATOM 857 C CA . LEU A 1 115 ? 11.474 -21.133 40.190 1.00 41.91 115 LEU A CA 1
ATOM 858 C C . LEU A 1 115 ? 11.008 -22.600 40.274 1.00 41.91 115 LEU A C 1
ATOM 860 O O . LEU A 1 115 ? 11.715 -23.485 39.799 1.00 41.91 115 LEU A O 1
ATOM 864 N N . ALA A 1 116 ? 9.840 -22.873 40.861 1.00 35.75 116 ALA A N 1
ATOM 865 C CA . ALA A 1 116 ? 9.219 -24.198 40.819 1.00 35.75 116 ALA A CA 1
ATOM 866 C C . ALA A 1 116 ? 7.708 -24.086 40.548 1.00 35.75 116 ALA A C 1
ATOM 868 O O . ALA A 1 116 ? 6.930 -23.699 41.411 1.00 35.75 116 ALA A O 1
ATOM 869 N N . ALA A 1 117 ? 7.373 -24.385 39.290 1.00 40.22 117 ALA A N 1
ATOM 870 C CA . ALA A 1 117 ? 6.150 -24.975 38.742 1.00 40.22 117 ALA A CA 1
ATOM 871 C C . ALA A 1 117 ? 4.779 -24.672 39.390 1.00 40.22 117 ALA A C 1
ATOM 873 O O . ALA A 1 117 ? 4.451 -25.137 40.479 1.00 40.22 117 ALA A O 1
ATOM 874 N N . LEU A 1 118 ? 3.916 -24.028 38.591 1.00 45.6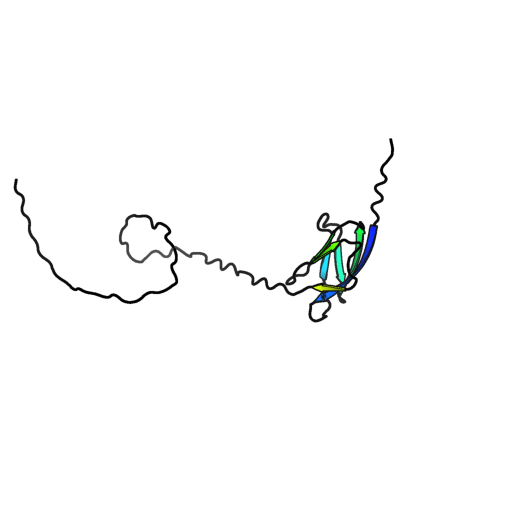2 118 LEU A N 1
ATOM 875 C CA . LEU A 1 118 ? 2.459 -24.154 38.665 1.00 45.62 118 LEU A CA 1
ATOM 876 C C . LEU A 1 118 ? 2.054 -25.639 38.634 1.00 45.62 118 LEU A C 1
ATOM 878 O O . LEU A 1 118 ? 2.346 -26.328 37.660 1.00 45.62 118 LEU A O 1
ATOM 882 N N . PHE A 1 119 ? 1.276 -26.086 39.617 1.00 33.97 119 PHE A N 1
ATOM 883 C CA . PHE A 1 119 ? 0.376 -27.229 39.459 1.00 33.97 119 PHE A CA 1
ATOM 884 C C . PHE A 1 119 ? -1.060 -26.759 39.720 1.00 33.97 119 PHE A C 1
ATOM 886 O O . PHE A 1 119 ? -1.421 -26.409 40.841 1.00 33.97 119 PHE A O 1
ATOM 893 N N . LEU A 1 120 ? -1.868 -26.724 38.656 1.00 40.88 120 LEU A N 1
ATOM 894 C CA . LEU A 1 120 ? -3.326 -26.603 38.704 1.00 40.88 120 LEU A CA 1
ATOM 895 C C . LEU A 1 120 ? -3.903 -28.008 38.474 1.00 40.88 120 LEU A C 1
ATOM 897 O O . LEU A 1 120 ? -3.773 -28.549 37.380 1.00 40.88 120 LEU A O 1
ATOM 901 N N . GLY A 1 121 ? -4.527 -28.599 39.492 1.00 31.95 121 GLY A N 1
ATOM 902 C CA . GLY A 1 121 ? -5.206 -29.896 39.389 1.00 31.95 121 GLY A CA 1
ATOM 903 C C . GLY A 1 121 ? -5.236 -30.601 40.741 1.00 31.95 121 GLY A C 1
ATOM 904 O O . GLY A 1 121 ? -4.199 -31.022 41.234 1.00 31.95 121 GLY A O 1
ATOM 905 N N . GLY A 1 122 ? -6.408 -30.625 41.377 1.00 39.03 122 GLY A N 1
ATOM 906 C CA . GLY A 1 122 ? -6.553 -30.856 42.813 1.00 39.03 122 GLY A CA 1
ATOM 907 C C . GLY A 1 122 ? -6.234 -32.255 43.338 1.00 39.03 122 GLY A C 1
ATOM 908 O O . GLY A 1 122 ? -6.276 -33.239 42.611 1.00 39.03 122 GLY A O 1
ATOM 909 N N . LEU A 1 123 ? -6.037 -32.330 44.657 1.00 34.12 123 LEU A N 1
ATOM 910 C CA . LEU A 1 123 ? -6.482 -33.451 45.478 1.00 34.12 123 LEU A CA 1
ATOM 911 C C . LEU A 1 123 ? -6.570 -33.019 46.953 1.00 34.12 123 LEU A C 1
ATOM 913 O O . LEU A 1 123 ? -5.618 -32.509 47.529 1.00 34.12 123 LEU A O 1
ATOM 917 N N . LEU A 1 124 ? -7.779 -33.182 47.483 1.00 42.69 124 LEU A N 1
ATOM 918 C CA . LEU A 1 124 ? -8.179 -33.562 48.836 1.00 42.69 124 LEU A CA 1
ATOM 919 C C . LEU A 1 124 ? -7.217 -33.343 50.025 1.00 42.69 124 LEU A C 1
ATOM 921 O O . LEU A 1 124 ? -6.135 -33.906 50.101 1.00 42.69 124 LEU A O 1
ATOM 925 N N . MET A 1 125 ? -7.813 -32.715 51.046 1.00 40.62 125 MET A N 1
ATOM 926 C CA . MET A 1 125 ? -7.808 -33.120 52.463 1.00 40.62 125 MET A CA 1
ATOM 927 C C . MET A 1 125 ? -6.466 -33.263 53.192 1.00 40.62 125 MET A C 1
ATOM 929 O O . MET A 1 125 ? -5.719 -34.215 53.006 1.00 40.62 125 MET A O 1
ATOM 933 N N . GLY A 1 126 ? -6.302 -32.429 54.223 1.00 32.06 126 GLY A N 1
ATOM 934 C CA . GLY A 1 126 ? -5.466 -32.783 55.368 1.00 32.06 126 GLY A CA 1
ATOM 935 C C . GLY A 1 126 ? -5.076 -31.608 56.255 1.00 32.06 126 GLY A C 1
ATOM 936 O O . GLY A 1 126 ? -3.936 -31.170 56.211 1.00 32.06 126 GLY A O 1
ATOM 937 N N . ASN A 1 127 ? -5.979 -31.140 57.124 1.00 43.16 127 ASN A N 1
ATOM 938 C CA . ASN A 1 127 ? -5.522 -30.574 58.400 1.00 43.16 127 ASN A CA 1
ATOM 939 C C . ASN A 1 127 ? -5.048 -31.743 59.276 1.00 43.16 127 ASN A C 1
ATOM 941 O O . ASN A 1 127 ? -5.761 -32.747 59.364 1.00 43.16 127 ASN A O 1
ATOM 945 N N . PRO A 1 128 ? -3.923 -31.609 59.998 1.00 45.88 128 PRO A N 1
ATOM 946 C CA . PRO A 1 128 ? -4.088 -31.506 61.450 1.00 45.88 128 PRO A CA 1
ATOM 947 C C . PRO A 1 128 ? -3.042 -30.637 62.184 1.00 45.88 128 PRO A C 1
ATOM 949 O O . PRO A 1 128 ? -1.860 -30.718 61.893 1.00 45.88 128 PRO A O 1
ATOM 952 N N . LYS A 1 129 ? -3.533 -29.933 63.230 1.00 34.31 129 LYS A N 1
ATOM 953 C CA . LYS A 1 129 ? -3.003 -29.829 64.623 1.00 34.31 129 LYS A CA 1
ATOM 954 C C . LYS A 1 129 ? -1.536 -29.375 64.799 1.00 34.31 129 LYS A C 1
ATOM 956 O O . LYS A 1 129 ? -0.641 -29.922 64.193 1.00 34.31 129 LYS A O 1
ATOM 961 N N . LYS A 1 130 ? -1.124 -28.500 65.719 1.00 37.28 130 LYS A N 1
ATOM 962 C CA . LYS A 1 130 ? -1.574 -28.024 67.045 1.00 37.28 130 LYS A CA 1
ATOM 963 C C . LYS A 1 130 ? -0.592 -26.865 67.366 1.00 37.28 130 LYS A C 1
ATOM 965 O O . LYS A 1 130 ? 0.587 -26.977 67.071 1.00 37.28 130 LYS A O 1
ATOM 970 N N . SER A 1 131 ? -1.023 -25.694 67.824 1.00 36.25 131 SER A N 1
ATOM 971 C CA . SER A 1 131 ? -1.309 -25.419 69.238 1.00 36.25 131 SER A CA 1
ATOM 972 C C . SER A 1 131 ? -0.082 -25.567 70.165 1.00 36.25 131 SER A C 1
ATOM 974 O O . SER A 1 131 ? 0.163 -26.657 70.662 1.00 36.25 131 SER A O 1
ATOM 976 N N . THR A 1 132 ? 0.571 -24.424 70.434 1.00 42.56 132 THR A N 1
ATOM 977 C CA . THR A 1 132 ? 1.025 -23.883 71.745 1.00 42.56 132 THR A CA 1
ATOM 978 C C . THR A 1 132 ? 1.902 -24.702 72.716 1.00 42.56 132 THR A C 1
ATOM 980 O O . THR A 1 132 ? 1.549 -25.806 73.118 1.00 42.56 132 THR A O 1
ATOM 983 N N . LYS A 1 133 ? 2.950 -24.001 73.198 1.00 37.84 133 LYS A N 1
ATOM 984 C CA . LYS A 1 133 ? 3.628 -23.976 74.525 1.00 37.84 133 LYS A CA 1
ATOM 985 C C . LYS A 1 133 ? 5.143 -24.118 74.336 1.00 37.84 133 LYS A C 1
ATOM 987 O O . LYS A 1 133 ? 5.570 -24.969 73.579 1.00 37.84 133 LYS A O 1
ATOM 992 N N . GLY A 1 134 ? 6.014 -23.348 74.971 1.00 37.12 134 GLY A N 1
ATOM 993 C CA . GLY A 1 134 ? 5.867 -22.362 76.029 1.00 37.12 134 GLY A CA 1
ATOM 994 C C . GLY A 1 134 ? 7.225 -21.690 76.268 1.00 37.12 134 GLY A C 1
ATOM 995 O O . GLY A 1 134 ? 8.246 -22.114 75.733 1.00 37.12 134 GLY A O 1
ATOM 996 N N . LEU A 1 135 ? 7.178 -20.605 77.032 1.00 50.94 135 LEU A N 1
ATOM 997 C CA . LEU A 1 135 ? 8.313 -19.879 77.597 1.00 50.94 135 LEU A CA 1
ATOM 998 C C . LEU A 1 135 ? 9.100 -20.755 78.596 1.00 50.94 135 LEU A C 1
ATOM 1000 O O . LEU A 1 135 ? 8.571 -21.770 79.049 1.00 50.94 135 LEU A O 1
ATOM 1004 N N . ASN A 1 136 ? 10.274 -20.248 79.003 1.00 42.88 136 ASN A N 1
ATOM 1005 C CA . ASN A 1 136 ? 11.260 -20.731 79.996 1.00 42.88 136 ASN A CA 1
ATOM 1006 C C . ASN A 1 136 ? 12.437 -21.457 79.314 1.00 42.88 136 ASN A C 1
ATOM 1008 O O . ASN A 1 136 ? 12.223 -22.392 78.560 1.00 42.88 136 ASN A O 1
ATOM 1012 N N . GLY A 1 137 ? 13.706 -21.095 79.480 1.00 40.69 137 GLY A N 1
ATOM 1013 C CA . GLY A 1 137 ? 14.348 -20.332 80.542 1.00 40.69 137 GLY A CA 1
ATOM 1014 C C . GLY A 1 137 ? 15.551 -21.136 81.045 1.00 40.69 137 GLY A C 1
ATOM 1015 O O . GLY A 1 137 ? 15.404 -22.319 81.320 1.00 40.69 137 GLY A O 1
ATOM 1016 N N . PHE A 1 138 ? 16.671 -20.436 81.224 1.00 43.12 138 PHE A N 1
ATOM 1017 C CA . PHE A 1 138 ? 17.815 -20.773 82.080 1.00 43.12 138 PHE A CA 1
ATOM 1018 C C . PHE A 1 138 ? 18.936 -21.672 81.535 1.00 43.12 138 PHE A C 1
ATOM 1020 O O . PHE A 1 138 ? 18.742 -22.637 80.807 1.00 43.12 138 PHE A O 1
ATOM 1027 N N . ALA A 1 139 ? 20.131 -21.200 81.891 1.00 45.09 139 ALA A N 1
ATOM 1028 C CA . ALA A 1 139 ? 21.471 -21.668 81.599 1.00 45.09 139 ALA A CA 1
ATOM 1029 C C . ALA A 1 139 ? 21.768 -23.062 82.156 1.00 45.09 139 ALA A C 1
ATOM 1031 O O . ALA A 1 139 ? 21.209 -23.420 83.181 1.00 45.09 139 ALA A O 1
ATOM 1032 N N . GLU A 1 140 ? 22.754 -23.742 81.571 1.00 40.12 140 GLU A N 1
ATOM 1033 C CA . GLU A 1 140 ? 23.846 -24.343 82.343 1.00 40.12 140 GLU A CA 1
ATOM 1034 C C . GLU A 1 140 ? 25.047 -24.593 81.411 1.00 40.12 140 GLU A C 1
ATOM 1036 O O . GLU A 1 140 ? 24.902 -25.073 80.286 1.00 40.12 140 GLU A O 1
ATOM 1041 N N . VAL A 1 141 ? 26.216 -24.178 81.889 1.00 44.91 141 VAL A N 1
ATOM 1042 C CA . VAL A 1 141 ? 27.566 -24.558 81.452 1.00 44.91 141 VAL A CA 1
ATOM 1043 C C . VAL A 1 141 ? 27.937 -25.817 82.232 1.00 44.91 141 VAL A C 1
ATOM 1045 O O . VAL A 1 141 ? 27.568 -25.858 83.393 1.00 44.91 141 VAL A O 1
ATOM 1048 N N . GLU A 1 142 ? 28.666 -26.765 81.634 1.00 39.41 142 GLU A N 1
ATOM 1049 C CA . GLU A 1 142 ? 29.586 -27.764 82.246 1.00 39.41 142 GLU A CA 1
ATOM 1050 C C . GLU A 1 142 ? 29.838 -28.852 81.174 1.00 39.41 142 GLU A C 1
ATOM 1052 O O . GLU A 1 142 ? 28.884 -29.288 80.533 1.00 39.41 142 GLU A O 1
ATOM 1057 N N . LEU A 1 143 ? 31.036 -29.337 80.833 1.00 48.28 143 LEU A N 1
ATOM 1058 C CA . LEU A 1 143 ? 32.441 -29.117 81.198 1.00 48.28 143 LEU A CA 1
ATOM 1059 C C . LEU A 1 143 ? 33.281 -29.325 79.921 1.00 48.28 143 LEU A C 1
ATOM 1061 O O . LEU A 1 143 ? 32.864 -30.157 79.080 1.00 48.28 143 LEU A O 1
#

Secondary structure (DSSP, 8-state):
---------EEEEEEEEEETTS-B-TT-EEE-SS-TTSEEE--TTSEEEEEEETTSEEEEE-TTB--EEEEGGG--SEEEEPBP------------------S----------------------------------------

Sequence (143 aa):
MSVISLNGSFITISGRVMDSLGNPLPGANIYDPSNTIVGTTTDLNGNFSLKIGYMEMVKISYMGFNSKIYRAGSTPKTIQLSASDNKLNEIVLTAPKKASITKTIFKTTGFKLGLAALFLGGLLMGNPKKSTKGLNGFAEVEL

Foldseek 3Di:
DDDDPPCQPKDKDKAFEEEPVRQGDFQWKKAFPVDRVQIDTAHPRRIDIGTDGQQTKIWTDDPQWDIDIDRRVPDDRYHYTYGDPPPPPPPPPPPPPDDDDDDDDDDDDDDDDDDDDDDDDDDDDDDDDDDDDDDDDDDDDDD

pLDDT: mean 70.7, std 25.95, range [31.95, 98.06]

Radius of gyration: 34.4 Å; chains: 1; bounding box: 52×42×108 Å